Protein AF-A0A3N5TSV5-F1 (afdb_monomer)

Nearest PDB structures (foldseek):
  2qyw-assembly1_A  TM=5.938E-01  e=2.986E+00  Mus musculus
  4l0r-assembly1_A  TM=6.695E-01  e=8.332E+00  Homo sapiens

Radius of gyration: 15.85 Å; Cα contacts (8 Å, |Δi|>4): 37; chains: 1; bounding box: 35×42×34 Å

Solvent-accessible surface area (backbone atoms only — not comparable to full-atom values): 4908 Å² total; per-residue (Å²): 129,69,60,68,59,53,54,39,61,72,65,84,45,77,55,69,62,58,53,51,52,50,52,46,51,54,49,51,57,52,53,72,72,52,82,55,67,71,61,43,52,55,53,49,55,53,48,39,52,53,47,52,51,42,39,60,73,62,72,52,59,77,94,73,45,74,80,61,84,61,55,64,64,49,48,57,65,64,64,72,113

Foldseek 3Di:
DVVVVVVCVVVPHDPVLNVLVVVLVVLVVVLVPDPDPVVSVVSLVVSQVSQVVSCVVVVDPPVPGDDRPCVPVVCVVVVVD

Secondary structure (DSSP, 8-state):
-HHHHHHHHTTT---HHHHHHHHHHHHHHHHHT---HHHHHHHHHHHHHHHHHHHHHTT--GGGSPPPTTHHHHHHHHS--

pLDDT: mean 71.68, std 11.54, range [41.56, 86.88]

Sequence (81 aa):
LRIAYKILKNADYIPPELELKKEIRKTEELLAGMEDTAEKYKVMKKLNYMIMKVNLLRNTPVMFEESEHYAGKLIDKLGQK

Structure (mmCIF, N/CA/C/O backbone):
data_AF-A0A3N5TSV5-F1
#
_entry.id   AF-A0A3N5TSV5-F1
#
loop_
_atom_site.group_PDB
_atom_site.id
_atom_site.type_symbol
_atom_site.label_atom_id
_atom_site.label_alt_id
_atom_site.label_comp_id
_atom_site.label_asym_id
_atom_site.label_entity_id
_atom_site.label_seq_id
_atom_site.pdbx_PDB_ins_code
_atom_site.Cartn_x
_atom_site.Cartn_y
_atom_site.Cartn_z
_atom_site.occupancy
_atom_site.B_iso_or_equiv
_atom_site.auth_seq_id
_atom_site.auth_comp_id
_atom_site.auth_asym_id
_atom_site.auth_atom_id
_atom_site.pdbx_PDB_model_num
ATOM 1 N N . LEU A 1 1 ? 17.030 0.544 -19.329 1.00 55.84 1 LEU A N 1
ATOM 2 C CA . LEU A 1 1 ? 16.976 -0.527 -18.302 1.00 55.84 1 LEU A CA 1
ATOM 3 C C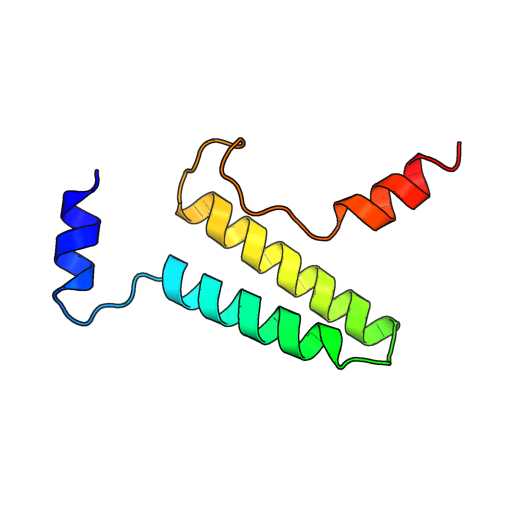 . LEU A 1 1 ? 15.855 -1.585 -18.496 1.00 55.84 1 LEU A C 1
ATOM 5 O O . LEU A 1 1 ? 15.447 -2.206 -17.530 1.00 55.84 1 LEU A O 1
ATOM 9 N N . ARG A 1 2 ? 15.358 -1.883 -19.714 1.00 55.78 2 ARG A N 1
ATOM 10 C CA . ARG A 1 2 ? 14.268 -2.884 -19.907 1.00 55.78 2 ARG A CA 1
ATOM 11 C C . ARG A 1 2 ? 14.746 -4.325 -20.175 1.00 55.78 2 ARG A C 1
ATOM 13 O O . ARG A 1 2 ? 13.932 -5.241 -20.204 1.00 55.78 2 ARG A O 1
ATOM 20 N N . ILE A 1 3 ? 16.047 -4.520 -20.396 1.00 59.53 3 ILE A N 1
ATOM 21 C CA . ILE A 1 3 ? 16.640 -5.811 -20.788 1.00 59.53 3 ILE A CA 1
ATOM 22 C C . ILE A 1 3 ? 16.814 -6.749 -19.589 1.00 59.53 3 ILE A C 1
ATOM 24 O O . ILE A 1 3 ? 16.388 -7.892 -19.675 1.00 59.53 3 ILE A O 1
ATOM 28 N N . ALA A 1 4 ? 17.316 -6.258 -18.450 1.00 59.16 4 ALA A N 1
ATOM 29 C CA . ALA A 1 4 ? 17.427 -7.061 -17.227 1.00 59.16 4 ALA A CA 1
ATOM 30 C C . ALA A 1 4 ? 16.058 -7.599 -16.759 1.00 59.16 4 ALA A C 1
ATOM 32 O O . ALA A 1 4 ? 15.925 -8.775 -16.435 1.00 59.16 4 ALA A O 1
ATOM 33 N N . TYR A 1 5 ? 15.015 -6.766 -16.846 1.00 57.50 5 TYR A N 1
ATOM 34 C CA . TYR A 1 5 ? 13.631 -7.151 -16.552 1.00 57.50 5 TYR A CA 1
ATOM 35 C C . TYR A 1 5 ? 13.091 -8.238 -17.501 1.00 57.50 5 TYR A C 1
ATOM 37 O O . TYR A 1 5 ? 12.403 -9.159 -17.069 1.00 57.50 5 TYR A O 1
ATOM 45 N N . LYS A 1 6 ? 1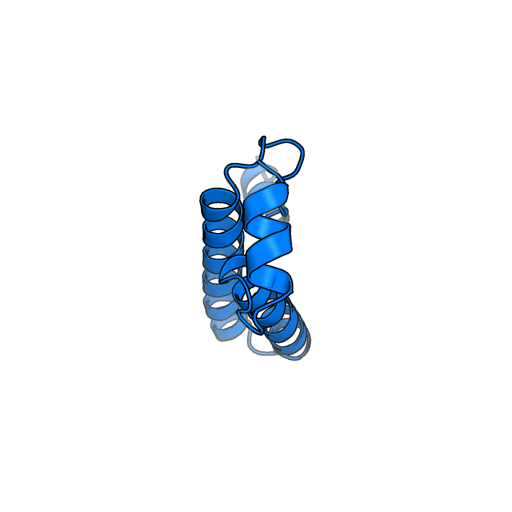3.426 -8.161 -18.798 1.00 61.03 6 LYS A N 1
ATOM 46 C CA . LYS A 1 6 ? 13.059 -9.189 -19.788 1.00 61.03 6 LYS A CA 1
ATOM 47 C C . LYS A 1 6 ? 13.801 -10.510 -19.570 1.00 61.03 6 LYS A C 1
ATOM 49 O O . LYS A 1 6 ? 13.202 -11.557 -19.772 1.00 61.03 6 LYS A O 1
ATOM 54 N N . ILE A 1 7 ? 15.069 -10.460 -19.163 1.00 63.38 7 ILE A N 1
ATOM 55 C CA . ILE A 1 7 ? 15.881 -11.654 -18.890 1.00 63.38 7 ILE A CA 1
ATOM 56 C C . ILE A 1 7 ? 15.355 -12.386 -17.646 1.00 63.38 7 ILE A C 1
ATOM 58 O O . ILE A 1 7 ? 15.140 -13.590 -17.712 1.00 63.38 7 ILE A O 1
ATOM 62 N N . LEU A 1 8 ? 15.058 -11.667 -16.556 1.00 60.16 8 LEU A N 1
ATOM 63 C CA . LEU A 1 8 ? 14.505 -12.255 -15.325 1.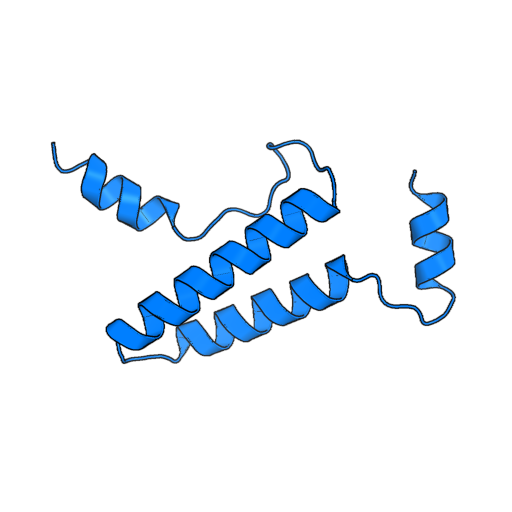00 60.16 8 LEU A CA 1
ATOM 64 C C . LEU A 1 8 ? 13.126 -12.892 -15.539 1.00 60.16 8 LEU A C 1
ATOM 66 O O . LEU A 1 8 ? 12.887 -14.004 -15.082 1.00 60.16 8 LEU A O 1
ATOM 70 N N . LYS A 1 9 ? 12.248 -12.233 -16.308 1.00 53.19 9 LYS A N 1
ATOM 71 C CA . LYS A 1 9 ? 10.916 -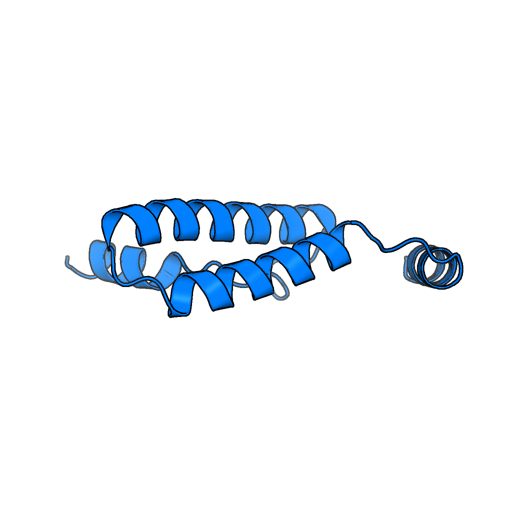12.762 -16.642 1.00 53.19 9 LYS A CA 1
ATOM 72 C C . LYS A 1 9 ? 10.970 -14.100 -17.398 1.00 53.19 9 LYS A C 1
ATOM 74 O O . LYS A 1 9 ? 10.037 -14.886 -17.285 1.00 53.19 9 LYS A O 1
ATOM 79 N N . ASN A 1 10 ? 12.033 -14.344 -18.166 1.00 58.91 10 ASN A N 1
ATOM 80 C CA . ASN A 1 10 ? 12.216 -15.572 -18.945 1.00 58.91 10 ASN A CA 1
ATOM 81 C C . ASN A 1 10 ? 12.853 -16.723 -18.138 1.00 58.91 10 ASN A C 1
ATOM 83 O O . ASN A 1 10 ? 12.949 -17.825 -18.664 1.00 58.91 10 ASN A O 1
ATOM 87 N N . ALA A 1 11 ? 13.302 -16.478 -16.902 1.00 64.81 11 ALA A N 1
ATOM 88 C CA . ALA A 1 11 ? 14.020 -17.444 -16.064 1.00 64.81 11 ALA A CA 1
ATOM 89 C C . ALA A 1 11 ? 13.153 -18.033 -14.930 1.00 64.81 11 ALA A C 1
ATOM 91 O O . ALA A 1 11 ? 13.688 -18.410 -13.892 1.00 64.81 11 ALA A O 1
ATOM 92 N N . ASP A 1 12 ? 11.822 -18.025 -15.082 1.00 59.34 12 ASP A N 1
ATOM 93 C CA . ASP A 1 12 ? 10.829 -18.352 -14.036 1.00 59.34 12 ASP A CA 1
ATOM 94 C C . ASP A 1 12 ? 10.954 -17.531 -12.734 1.00 59.34 12 ASP A C 1
ATOM 96 O O . ASP A 1 12 ? 10.257 -17.784 -11.750 1.00 59.34 12 ASP A O 1
ATOM 100 N N . TYR A 1 13 ? 11.790 -16.488 -12.723 1.00 61.97 13 TYR A N 1
ATOM 101 C CA . TYR A 1 13 ? 11.969 -15.619 -11.570 1.00 61.97 13 TYR A CA 1
ATOM 102 C C . TYR A 1 13 ? 10.943 -14.489 -11.617 1.00 61.97 13 TYR A C 1
ATOM 104 O O . TYR A 1 13 ? 11.003 -13.607 -12.479 1.00 61.97 13 TYR A O 1
ATOM 112 N N . ILE A 1 14 ? 9.980 -14.514 -10.695 1.00 65.12 14 ILE A N 1
ATOM 113 C CA . ILE A 1 14 ? 8.975 -13.459 -10.576 1.00 65.12 14 ILE A CA 1
ATOM 114 C C . ILE A 1 14 ? 9.642 -12.253 -9.896 1.00 65.12 14 ILE A C 1
ATOM 116 O O . ILE A 1 14 ? 10.112 -12.364 -8.767 1.00 65.12 14 ILE A O 1
ATOM 120 N N . PRO A 1 15 ? 9.699 -11.080 -10.552 1.00 73.38 15 PRO A N 1
ATOM 121 C CA . PRO A 1 15 ? 10.206 -9.870 -9.924 1.00 73.38 15 PRO A CA 1
ATOM 122 C C . PRO A 1 15 ? 9.426 -9.546 -8.638 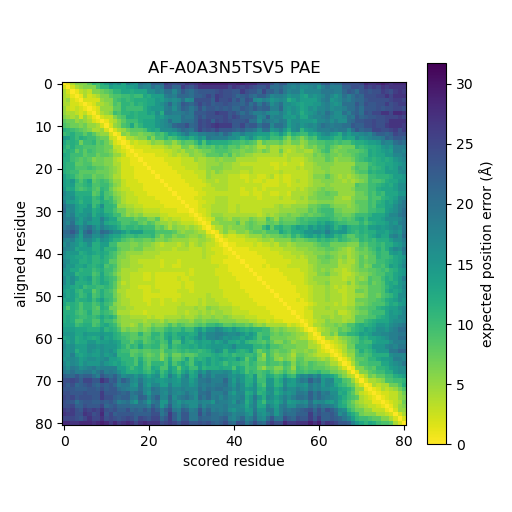1.00 73.38 15 PRO A C 1
ATOM 124 O O . PRO A 1 15 ? 8.192 -9.594 -8.660 1.00 73.38 15 PRO A O 1
ATOM 127 N N . PRO A 1 16 ? 10.099 -9.124 -7.553 1.00 75.56 16 PRO A N 1
ATOM 128 C CA . PRO A 1 16 ? 9.457 -8.861 -6.259 1.00 75.56 16 PRO A CA 1
ATOM 129 C C . PRO A 1 16 ? 8.364 -7.783 -6.344 1.00 75.56 16 PRO A C 1
ATOM 131 O O . PRO A 1 16 ? 7.375 -7.810 -5.617 1.00 75.56 16 PRO A O 1
ATOM 134 N N . GLU A 1 17 ? 8.494 -6.850 -7.287 1.00 75.50 17 GLU A N 1
ATOM 135 C CA . GLU A 1 17 ? 7.483 -5.832 -7.592 1.00 75.50 17 GLU A CA 1
ATOM 136 C C . GLU A 1 17 ? 6.164 -6.438 -8.099 1.00 75.50 17 GLU A C 1
ATOM 138 O O . GLU A 1 17 ? 5.084 -5.935 -7.790 1.00 75.50 17 GLU A O 1
ATOM 143 N N . LEU A 1 18 ? 6.237 -7.510 -8.897 1.00 76.12 18 LEU A N 1
ATOM 144 C CA . LEU A 1 18 ? 5.061 -8.190 -9.440 1.00 76.12 18 LEU A CA 1
ATOM 145 C C . LEU A 1 18 ? 4.367 -9.046 -8.379 1.00 76.12 18 LEU A C 1
ATOM 147 O O . LEU A 1 18 ? 3.139 -9.120 -8.384 1.00 76.12 18 LEU A O 1
ATOM 151 N N . GLU A 1 19 ? 5.121 -9.658 -7.467 1.00 81.25 19 GLU A N 1
ATOM 152 C CA . GLU A 1 19 ? 4.557 -10.361 -6.309 1.00 81.25 19 GLU A CA 1
ATOM 153 C C . GLU A 1 19 ? 3.824 -9.391 -5.385 1.00 81.25 19 GLU A C 1
ATOM 155 O O . GLU A 1 19 ? 2.644 -9.591 -5.101 1.00 81.25 19 GLU A O 1
ATOM 160 N N . LEU A 1 20 ? 4.464 -8.273 -5.031 1.00 81.31 20 LEU A N 1
ATOM 161 C CA . LEU A 1 20 ? 3.842 -7.228 -4.217 1.00 81.31 20 LEU A CA 1
ATOM 162 C C . LEU A 1 20 ? 2.574 -6.665 -4.872 1.00 81.31 20 LEU A C 1
ATOM 164 O O . LEU A 1 20 ? 1.581 -6.443 -4.188 1.00 81.31 20 LEU A O 1
ATOM 168 N N . LYS A 1 21 ? 2.546 -6.496 -6.201 1.00 81.31 21 LYS A N 1
ATOM 169 C CA . LYS A 1 21 ? 1.319 -6.093 -6.912 1.00 81.31 21 LYS A CA 1
ATOM 170 C C . LYS A 1 21 ? 0.187 -7.114 -6.794 1.00 81.31 21 LYS A C 1
ATOM 172 O O . LYS A 1 21 ? -0.974 -6.719 -6.696 1.00 81.31 21 LYS A O 1
ATOM 177 N N . LYS A 1 22 ? 0.493 -8.414 -6.811 1.00 83.88 22 LYS A N 1
ATOM 178 C CA . LYS A 1 22 ? -0.516 -9.460 -6.578 1.00 83.88 22 LYS A CA 1
ATOM 179 C C . LYS A 1 2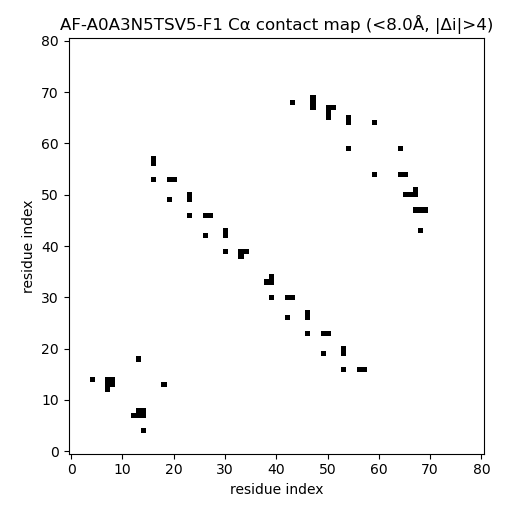2 ? -1.027 -9.418 -5.138 1.00 83.88 22 LYS A C 1
ATOM 181 O O . LYS A 1 22 ? -2.229 -9.542 -4.924 1.00 83.88 22 LYS A O 1
ATOM 186 N N . GLU A 1 23 ? -0.140 -9.205 -4.169 1.00 85.31 23 GLU A N 1
ATOM 187 C CA . GLU A 1 23 ? -0.516 -9.061 -2.759 1.00 85.31 23 GLU A CA 1
ATOM 188 C C . GLU A 1 23 ? -1.391 -7.830 -2.504 1.00 85.31 23 GLU A C 1
ATOM 190 O O . GLU A 1 23 ? -2.366 -7.930 -1.758 1.00 85.31 23 GLU A O 1
ATOM 195 N N . ILE A 1 24 ? -1.094 -6.697 -3.153 1.00 86.06 24 ILE A N 1
ATOM 196 C CA . ILE A 1 24 ? -1.910 -5.473 -3.100 1.00 86.06 24 ILE A CA 1
ATOM 197 C C . ILE A 1 24 ? -3.336 -5.779 -3.562 1.00 86.06 24 ILE A C 1
ATOM 199 O O . ILE A 1 24 ? -4.266 -5.560 -2.793 1.00 86.06 24 ILE A O 1
ATOM 203 N N . ARG A 1 25 ? -3.505 -6.388 -4.744 1.00 84.94 25 ARG A N 1
ATOM 204 C CA . ARG A 1 25 ? -4.833 -6.747 -5.280 1.00 84.94 25 ARG A CA 1
ATOM 205 C C . ARG A 1 25 ? -5.605 -7.689 -4.363 1.00 84.94 25 ARG A C 1
ATOM 207 O O . ARG A 1 25 ? -6.762 -7.439 -4.049 1.00 84.94 25 ARG A O 1
ATOM 214 N N . LYS A 1 26 ? -4.948 -8.740 -3.866 1.00 86.62 26 LYS A N 1
ATOM 215 C CA . LYS A 1 26 ? -5.565 -9.671 -2.912 1.00 86.62 26 LYS A CA 1
ATOM 216 C C . LYS A 1 26 ? -5.999 -8.955 -1.630 1.00 86.62 26 LYS A C 1
ATOM 218 O O . LYS A 1 26 ? -7.047 -9.254 -1.071 1.00 86.62 26 LYS A O 1
ATOM 223 N N . THR A 1 27 ? -5.189 -8.016 -1.149 1.00 84.44 27 THR A N 1
ATOM 224 C CA . THR A 1 27 ? -5.505 -7.237 0.052 1.00 84.44 27 THR A CA 1
ATOM 225 C C . THR A 1 27 ? -6.652 -6.257 -0.198 1.00 84.44 27 THR A C 1
ATOM 227 O O . THR A 1 27 ? -7.477 -6.083 0.691 1.00 84.44 27 THR A O 1
ATOM 230 N N . GLU A 1 28 ? -6.751 -5.659 -1.388 1.00 83.06 28 GLU A N 1
ATOM 231 C CA . GLU A 1 28 ? -7.891 -4.825 -1.801 1.00 83.06 28 GLU A CA 1
ATOM 232 C C . GLU A 1 28 ? -9.197 -5.623 -1.841 1.00 83.06 28 GLU A C 1
ATOM 234 O O . GLU A 1 28 ? -10.201 -5.180 -1.286 1.00 83.06 28 GLU A O 1
ATOM 239 N N . GLU A 1 29 ? -9.173 -6.822 -2.426 1.00 84.06 29 GLU A N 1
ATOM 240 C CA . GLU A 1 29 ? -10.321 -7.737 -2.457 1.00 84.06 29 GLU A CA 1
ATOM 241 C C . GLU A 1 29 ? -10.769 -8.130 -1.042 1.00 84.06 29 GLU A C 1
ATOM 243 O O . GLU A 1 29 ? -11.957 -8.078 -0.726 1.00 84.06 29 GLU A O 1
ATOM 248 N N . LEU A 1 30 ? -9.819 -8.453 -0.156 1.00 83.75 30 LEU A N 1
ATOM 249 C CA . LEU A 1 30 ? -10.115 -8.742 1.249 1.00 83.75 30 LEU A CA 1
ATOM 250 C C . LEU A 1 30 ? -10.714 -7.522 1.958 1.00 83.75 30 LEU A C 1
ATOM 252 O O . LEU A 1 30 ? -11.696 -7.654 2.681 1.00 83.75 30 LEU A O 1
ATOM 256 N N . LEU A 1 31 ? -10.164 -6.329 1.723 1.00 81.94 31 LEU A N 1
ATOM 257 C CA . LEU A 1 31 ? -10.640 -5.082 2.321 1.00 81.94 31 LEU A CA 1
ATOM 258 C C . LEU A 1 31 ? -12.066 -4.718 1.869 1.00 81.94 31 LEU A C 1
ATOM 260 O O . LEU A 1 31 ? -12.819 -4.113 2.639 1.00 81.94 31 LEU A O 1
ATOM 264 N N . ALA A 1 32 ? -12.439 -5.072 0.635 1.00 79.56 32 ALA A N 1
ATOM 265 C CA . ALA A 1 32 ? -13.779 -4.853 0.097 1.00 79.56 32 ALA A CA 1
ATOM 266 C C . ALA A 1 32 ? -14.844 -5.676 0.841 1.00 79.56 32 ALA A C 1
ATOM 268 O O . ALA A 1 32 ? -15.957 -5.189 1.024 1.00 79.56 32 ALA A O 1
ATOM 269 N N . GLY A 1 33 ? -14.488 -6.871 1.325 1.00 77.75 33 GLY A N 1
ATOM 270 C CA . GLY A 1 33 ? -15.367 -7.746 2.109 1.00 77.75 33 GLY A CA 1
ATOM 271 C C . GLY A 1 33 ? -15.358 -7.505 3.625 1.00 77.75 33 GLY A C 1
ATOM 272 O O . GLY A 1 33 ? -16.074 -8.197 4.341 1.00 77.75 33 GLY A O 1
ATOM 273 N N . MET A 1 34 ? -14.554 -6.565 4.141 1.00 78.69 34 MET A N 1
ATOM 274 C CA . MET A 1 34 ? -14.484 -6.283 5.583 1.00 78.69 34 MET A CA 1
ATOM 275 C C . MET A 1 34 ? -15.556 -5.280 6.030 1.00 78.69 34 MET A C 1
ATOM 277 O O . MET A 1 34 ? -15.580 -4.129 5.568 1.00 78.69 34 MET A O 1
ATOM 281 N N . GLU A 1 35 ? -16.375 -5.705 6.996 1.00 73.69 35 GLU A N 1
ATOM 282 C CA . GLU A 1 35 ? -17.411 -4.895 7.655 1.00 73.69 35 GLU A CA 1
ATOM 283 C C . GLU A 1 35 ? -16.892 -4.168 8.912 1.00 73.69 35 GLU A C 1
ATOM 285 O O . GLU A 1 35 ? -17.330 -3.052 9.201 1.00 73.69 35 GLU A O 1
ATOM 290 N N . ASP A 1 36 ? -15.906 -4.731 9.625 1.00 79.75 36 ASP A N 1
ATOM 291 C CA . ASP A 1 36 ? -15.323 -4.099 10.817 1.00 79.75 36 ASP A CA 1
ATOM 292 C C . ASP A 1 36 ? -14.424 -2.906 10.448 1.00 79.75 36 ASP A C 1
ATOM 294 O O . ASP A 1 36 ? -13.353 -3.036 9.849 1.00 79.75 36 ASP A O 1
ATOM 298 N N . THR A 1 37 ? -14.850 -1.715 10.865 1.00 73.25 37 THR A N 1
ATOM 299 C CA . THR A 1 37 ? -14.159 -0.443 10.624 1.00 73.25 37 THR A CA 1
ATOM 300 C C . THR A 1 37 ? -12.763 -0.341 11.253 1.00 73.25 37 THR A C 1
ATOM 302 O O . THR A 1 37 ? -11.877 0.278 10.652 1.00 73.25 37 THR A O 1
ATOM 305 N N . ALA A 1 38 ? -12.529 -0.939 12.425 1.00 75.88 38 ALA A N 1
ATOM 306 C CA . ALA A 1 38 ? -11.252 -0.849 13.131 1.00 75.88 38 ALA A CA 1
ATOM 307 C C . ALA A 1 38 ? -10.195 -1.750 12.482 1.00 75.88 38 ALA A C 1
ATOM 309 O O . ALA A 1 38 ? -9.051 -1.335 12.261 1.00 75.88 38 ALA A O 1
ATOM 310 N N . GLU A 1 39 ? -10.582 -2.971 12.118 1.00 76.88 39 GLU A N 1
ATOM 311 C CA . GLU A 1 39 ? -9.714 -3.896 11.393 1.00 76.88 39 GLU A CA 1
ATOM 312 C C . GLU A 1 39 ? -9.459 -3.428 9.961 1.00 76.88 39 GLU A C 1
ATOM 314 O O . GLU A 1 39 ? -8.309 -3.416 9.510 1.00 76.88 39 GLU A O 1
ATOM 319 N N . LYS A 1 40 ? -10.488 -2.907 9.282 1.00 79.56 40 LYS A N 1
ATOM 320 C CA . LYS A 1 40 ? -10.363 -2.297 7.953 1.00 79.56 40 LYS A CA 1
ATOM 321 C C . LYS A 1 40 ? -9.337 -1.170 7.937 1.00 79.56 40 LYS A C 1
ATOM 323 O O . LYS A 1 40 ? -8.553 -1.069 6.998 1.00 79.56 40 LYS A O 1
ATOM 328 N N . TYR A 1 41 ? -9.270 -0.350 8.987 1.00 79.75 41 TYR A N 1
ATOM 329 C CA . TYR A 1 41 ? -8.263 0.709 9.078 1.00 79.75 41 TYR A CA 1
ATOM 330 C C . TYR A 1 41 ? -6.830 0.163 9.195 1.00 79.75 41 TYR A C 1
ATOM 332 O O . TYR A 1 41 ? -5.917 0.663 8.533 1.00 79.75 41 TYR A O 1
ATOM 340 N N . LYS A 1 42 ? -6.615 -0.893 9.991 1.00 82.44 42 LYS A N 1
ATOM 341 C CA . LYS A 1 42 ? -5.300 -1.548 10.114 1.00 82.44 42 LYS A CA 1
ATOM 342 C C . LYS A 1 42 ? -4.850 -2.153 8.784 1.00 8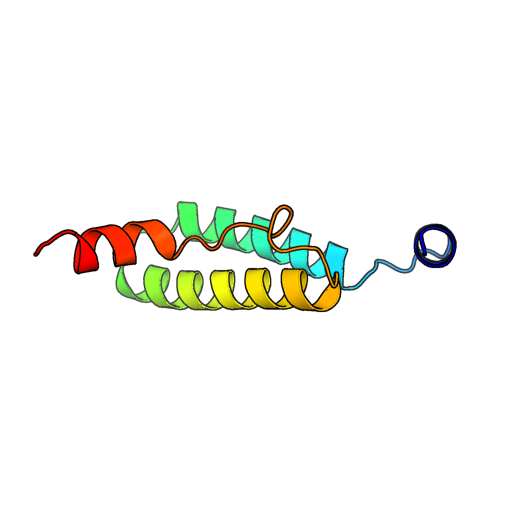2.44 42 LYS A C 1
ATOM 344 O O . LYS A 1 42 ? -3.705 -1.951 8.376 1.00 82.44 42 LYS A O 1
ATOM 349 N N . VAL A 1 43 ? -5.750 -2.857 8.100 1.00 82.94 43 VAL A N 1
ATOM 350 C CA . VAL A 1 43 ? -5.470 -3.494 6.805 1.00 82.94 43 VAL A CA 1
ATOM 351 C C . VAL A 1 43 ? -5.235 -2.442 5.720 1.00 82.94 43 VAL A C 1
ATOM 353 O O . VAL A 1 43 ? -4.284 -2.567 4.956 1.00 82.94 43 VAL A O 1
ATOM 356 N N . MET A 1 44 ? -5.995 -1.345 5.715 1.00 82.31 44 MET A N 1
ATOM 357 C CA . MET A 1 44 ? -5.789 -0.216 4.800 1.00 82.31 44 MET A CA 1
ATOM 358 C C . MET A 1 44 ? -4.418 0.448 4.995 1.00 82.31 44 MET A C 1
ATOM 360 O O . MET A 1 44 ? -3.725 0.738 4.024 1.00 82.31 44 MET A O 1
ATOM 364 N N . LYS A 1 45 ? -3.965 0.633 6.243 1.00 83.38 45 LYS A N 1
ATOM 365 C CA . LYS A 1 45 ? -2.615 1.154 6.520 1.00 83.38 45 LYS A CA 1
ATOM 366 C C . LYS A 1 45 ? -1.524 0.217 5.989 1.00 83.38 45 LYS A C 1
ATOM 368 O O . LYS A 1 45 ? -0.526 0.682 5.442 1.00 83.38 45 LYS A O 1
ATOM 373 N N . LYS A 1 46 ? -1.722 -1.099 6.122 1.00 86.00 46 LYS A N 1
ATOM 374 C CA . LYS A 1 46 ? -0.819 -2.115 5.561 1.00 86.00 46 LYS A CA 1
ATOM 375 C C . LYS A 1 46 ? -0.822 -2.093 4.028 1.00 86.00 46 LYS A C 1
ATOM 377 O O . LYS A 1 46 ? 0.245 -2.188 3.430 1.00 86.00 46 LYS A O 1
ATOM 382 N N . LEU A 1 47 ? -1.989 -1.922 3.408 1.00 86.19 47 LEU A N 1
ATOM 383 C CA . LEU A 1 47 ? -2.143 -1.780 1.960 1.00 86.19 47 LEU A CA 1
ATOM 384 C C . LEU A 1 47 ? -1.351 -0.582 1.422 1.00 86.19 47 LEU A C 1
ATOM 386 O O . LEU A 1 47 ? -0.560 -0.743 0.497 1.00 86.19 47 LEU A O 1
ATOM 390 N N . ASN A 1 48 ? -1.470 0.581 2.063 1.00 83.69 48 ASN A N 1
ATOM 391 C CA . ASN A 1 48 ? -0.721 1.779 1.670 1.00 83.69 48 ASN A CA 1
ATOM 392 C C . ASN A 1 48 ? 0.795 1.579 1.782 1.00 83.69 48 ASN A C 1
ATOM 394 O O . ASN A 1 48 ? 1.537 1.947 0.878 1.00 83.69 48 ASN A O 1
ATOM 398 N N . TYR A 1 49 ? 1.266 0.916 2.841 1.00 86.88 49 TYR A N 1
ATOM 399 C CA . TYR A 1 49 ? 2.684 0.576 2.963 1.00 86.88 49 TYR A CA 1
ATOM 400 C C . TYR A 1 49 ? 3.183 -0.298 1.797 1.00 86.88 49 TYR A C 1
ATOM 402 O O . TYR A 1 49 ? 4.289 -0.089 1.299 1.00 86.88 49 TYR A O 1
ATOM 410 N N . MET A 1 50 ? 2.376 -1.259 1.334 1.00 84.94 50 MET A N 1
ATOM 411 C CA . MET A 1 50 ? 2.727 -2.095 0.179 1.00 84.94 50 MET A CA 1
ATOM 412 C C . MET A 1 50 ? 2.774 -1.286 -1.123 1.00 84.94 50 MET A C 1
ATOM 414 O O . MET A 1 50 ? 3.699 -1.475 -1.912 1.00 84.94 50 MET A O 1
ATOM 418 N N . ILE A 1 51 ? 1.837 -0.351 -1.316 1.00 84.62 51 ILE A N 1
ATOM 419 C CA . ILE A 1 51 ? 1.814 0.579 -2.457 1.00 84.62 51 ILE A CA 1
ATOM 420 C C . ILE A 1 51 ? 3.082 1.447 -2.470 1.00 84.62 51 ILE A C 1
ATOM 422 O O . ILE A 1 51 ? 3.819 1.445 -3.457 1.00 84.62 51 ILE A O 1
ATOM 426 N N . MET A 1 52 ? 3.410 2.086 -1.342 1.00 83.69 52 MET A N 1
ATOM 427 C CA . MET A 1 52 ? 4.639 2.869 -1.172 1.00 83.69 52 MET A CA 1
ATOM 428 C C . MET A 1 52 ? 5.889 2.032 -1.479 1.00 83.69 52 MET A C 1
ATOM 430 O O . MET A 1 52 ? 6.770 2.465 -2.220 1.00 83.69 52 MET A O 1
ATOM 434 N N . LYS A 1 53 ? 5.966 0.799 -0.957 1.00 83.94 53 LYS A N 1
ATOM 435 C CA . LYS A 1 53 ? 7.096 -0.112 -1.196 1.00 83.94 53 LYS A CA 1
ATOM 436 C C . LYS A 1 53 ? 7.279 -0.419 -2.685 1.00 83.94 53 LYS A C 1
ATOM 438 O O . LYS A 1 53 ? 8.410 -0.443 -3.160 1.00 83.94 53 LYS A O 1
ATOM 443 N N . VAL A 1 54 ? 6.193 -0.629 -3.431 1.00 83.31 54 VAL A N 1
ATOM 444 C CA . VAL A 1 54 ? 6.248 -0.860 -4.886 1.00 83.31 54 VAL A CA 1
ATOM 445 C C . VAL A 1 54 ? 6.695 0.391 -5.641 1.00 83.31 54 VAL A C 1
ATOM 447 O O . VAL A 1 54 ? 7.514 0.277 -6.554 1.00 83.31 54 VAL A O 1
ATOM 450 N N . ASN A 1 55 ? 6.200 1.571 -5.262 1.00 81.69 55 ASN A N 1
ATOM 451 C CA . ASN A 1 55 ? 6.599 2.840 -5.878 1.00 81.69 55 ASN A CA 1
ATOM 452 C C . ASN A 1 55 ? 8.106 3.103 -5.688 1.00 81.69 55 ASN A C 1
ATOM 454 O O . ASN A 1 55 ? 8.797 3.432 -6.655 1.00 81.69 55 ASN A O 1
ATOM 458 N N . LEU A 1 56 ? 8.638 2.824 -4.490 1.00 79.38 56 LEU A N 1
ATOM 459 C CA . LEU A 1 56 ? 10.071 2.912 -4.184 1.00 79.38 56 LEU A CA 1
ATOM 460 C C . LEU A 1 56 ? 10.913 1.907 -4.983 1.00 79.38 56 LEU A C 1
ATOM 462 O O . LEU A 1 56 ? 11.928 2.280 -5.564 1.00 79.38 56 LEU A O 1
ATOM 466 N N . LEU A 1 57 ? 10.495 0.637 -5.050 1.00 78.44 57 LEU A N 1
ATOM 467 C CA . LEU A 1 57 ? 11.235 -0.403 -5.781 1.00 78.44 57 LEU A CA 1
ATOM 468 C C . LEU A 1 57 ? 11.348 -0.095 -7.277 1.00 78.44 57 LEU A C 1
ATOM 470 O O . LEU A 1 57 ? 12.386 -0.337 -7.889 1.00 78.44 57 LEU A O 1
ATOM 474 N N . ARG A 1 58 ? 10.292 0.471 -7.868 1.00 73.56 58 ARG A N 1
ATOM 475 C CA . ARG A 1 58 ? 10.248 0.754 -9.304 1.00 73.56 58 ARG A CA 1
ATOM 476 C C . ARG A 1 58 ? 10.974 2.042 -9.704 1.00 73.56 58 ARG A C 1
ATOM 478 O O . ARG A 1 58 ? 11.020 2.302 -10.908 1.00 73.56 58 ARG A O 1
ATOM 485 N N . ASN A 1 59 ? 11.486 2.850 -8.759 1.00 68.38 59 ASN A N 1
ATOM 486 C CA . ASN A 1 59 ? 12.104 4.171 -9.008 1.00 68.38 59 ASN A CA 1
ATOM 487 C C . ASN A 1 59 ? 11.349 4.970 -10.088 1.00 68.38 59 ASN A C 1
ATOM 489 O O . ASN A 1 59 ? 11.924 5.505 -11.038 1.00 68.38 59 ASN A O 1
ATOM 493 N N . THR A 1 60 ? 10.021 4.919 -10.019 1.00 66.88 60 THR A N 1
ATOM 494 C CA . THR A 1 60 ? 9.145 5.421 -11.072 1.00 66.88 60 THR A CA 1
ATOM 495 C C . THR A 1 60 ? 8.877 6.904 -10.813 1.00 66.88 60 THR A C 1
ATOM 497 O O . THR A 1 60 ? 8.724 7.283 -9.657 1.00 66.88 60 THR A O 1
ATOM 500 N N . PRO A 1 61 ? 8.846 7.769 -11.845 1.00 69.50 61 PRO A N 1
ATOM 501 C CA . PRO A 1 61 ? 8.489 9.170 -11.649 1.00 69.50 61 PRO A CA 1
ATOM 502 C C . PRO A 1 61 ? 7.118 9.280 -10.978 1.00 69.50 61 PRO A C 1
ATOM 504 O O . PRO A 1 61 ? 6.217 8.534 -11.356 1.00 69.50 61 PRO A O 1
ATOM 507 N N . VAL A 1 62 ? 6.947 10.248 -10.072 1.00 67.44 62 VAL A N 1
ATOM 508 C CA . VAL A 1 62 ? 5.723 10.453 -9.264 1.00 67.44 62 VAL A CA 1
ATOM 509 C C . VAL A 1 62 ? 4.431 10.416 -10.098 1.00 67.44 62 VAL A C 1
ATOM 511 O O . VAL A 1 62 ? 3.408 9.905 -9.662 1.00 67.44 62 VAL A O 1
ATOM 514 N N . MET A 1 63 ? 4.485 10.877 -11.352 1.00 63.56 63 MET A N 1
ATOM 515 C CA . MET A 1 63 ? 3.361 10.848 -12.299 1.00 63.56 63 MET A CA 1
ATOM 516 C C . MET A 1 63 ? 2.829 9.435 -12.633 1.00 63.56 63 MET A C 1
ATOM 518 O O . MET A 1 63 ? 1.691 9.306 -13.074 1.00 63.56 63 MET A O 1
ATOM 522 N N . PHE A 1 64 ? 3.629 8.381 -12.455 1.00 66.19 64 PHE A N 1
ATOM 523 C CA . PHE A 1 64 ? 3.265 6.988 -12.753 1.00 66.19 64 PHE A CA 1
ATOM 524 C C . PHE A 1 64 ? 3.235 6.099 -11.496 1.00 66.19 64 PHE A C 1
ATOM 526 O O . PHE A 1 64 ? 3.263 4.866 -11.611 1.00 66.19 64 PHE A O 1
ATOM 533 N N . GLU A 1 65 ? 3.234 6.708 -10.310 1.00 73.56 65 GLU A N 1
ATOM 534 C CA . GLU A 1 65 ? 3.069 6.005 -9.041 1.00 73.56 65 GLU A CA 1
ATOM 535 C C . GLU A 1 65 ? 1.643 5.462 -8.893 1.00 73.56 65 GLU A C 1
ATOM 537 O O . GLU A 1 65 ? 0.666 6.066 -9.338 1.00 73.56 65 GLU A O 1
ATOM 542 N N . GLU A 1 66 ? 1.522 4.295 -8.264 1.00 68.25 66 GLU A N 1
ATOM 543 C CA . GLU A 1 66 ? 0.220 3.775 -7.845 1.00 68.25 66 GLU A CA 1
ATOM 544 C C . GLU A 1 66 ? -0.314 4.677 -6.721 1.00 68.25 66 GLU A C 1
ATOM 546 O O . GLU A 1 66 ? 0.412 4.973 -5.767 1.00 68.25 66 GLU A O 1
ATOM 551 N N . SER A 1 67 ? -1.559 5.140 -6.850 1.00 67.38 67 SER A N 1
ATOM 552 C CA . SER A 1 67 ? -2.157 6.094 -5.911 1.00 67.38 67 SER A CA 1
ATOM 553 C C . SER A 1 67 ? -2.466 5.434 -4.568 1.00 67.38 67 SER A C 1
ATOM 555 O O . SER A 1 67 ? -3.098 4.381 -4.514 1.00 67.38 67 SER A O 1
ATOM 557 N N . GLU A 1 68 ? -2.056 6.067 -3.469 1.00 68.44 68 GLU A N 1
ATOM 558 C CA . GLU A 1 68 ? -2.425 5.607 -2.132 1.00 68.44 68 GLU A CA 1
ATOM 559 C C . GLU A 1 68 ? -3.908 5.880 -1.845 1.00 68.44 68 GLU A C 1
ATOM 561 O O . GLU A 1 68 ? -4.415 6.986 -2.048 1.00 68.44 68 GLU A O 1
ATOM 566 N N . HIS A 1 69 ? -4.600 4.901 -1.259 1.00 64.56 69 HIS A N 1
ATOM 567 C CA . HIS A 1 69 ? -6.022 5.007 -0.898 1.00 64.56 69 HIS A CA 1
ATOM 568 C C . HIS A 1 69 ? -6.283 5.930 0.311 1.00 64.56 69 HIS A C 1
ATOM 570 O O . HIS A 1 69 ? -7.417 6.074 0.768 1.00 64.56 69 HIS A O 1
ATOM 576 N N . TYR A 1 70 ? -5.240 6.565 0.858 1.00 54.97 70 TYR A N 1
ATOM 577 C CA . TYR A 1 70 ? -5.324 7.450 2.024 1.00 54.97 70 TYR A CA 1
ATOM 578 C C . TYR A 1 70 ? -5.794 8.874 1.683 1.00 54.97 70 TYR A C 1
ATOM 580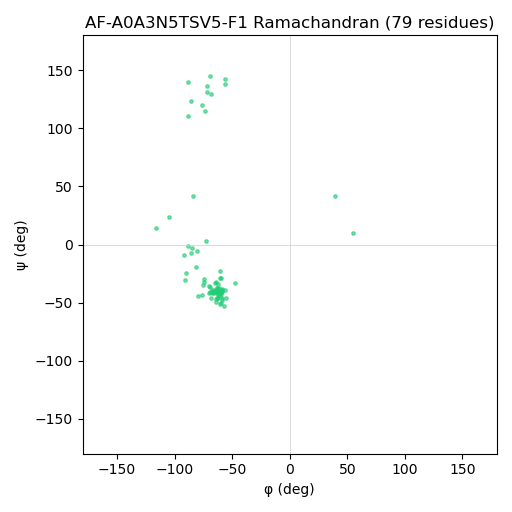 O O . TYR A 1 70 ? -6.273 9.591 2.566 1.00 54.97 70 TYR A O 1
ATOM 588 N N . ALA A 1 71 ? -5.691 9.279 0.411 1.00 53.19 71 ALA A N 1
ATOM 589 C CA . ALA A 1 71 ? -5.959 10.651 -0.014 1.00 53.19 71 ALA A CA 1
ATOM 590 C C . ALA A 1 71 ? -7.396 11.095 0.301 1.00 53.19 71 ALA A C 1
ATOM 592 O O . ALA A 1 71 ? -7.581 12.179 0.841 1.00 53.19 71 ALA A O 1
ATOM 593 N N . GLY A 1 72 ? -8.402 10.243 0.073 1.00 58.03 72 GLY A N 1
ATOM 594 C CA . GLY A 1 72 ? -9.809 10.613 0.276 1.00 58.03 72 GLY A CA 1
ATOM 595 C C . GLY A 1 72 ? -10.130 11.034 1.715 1.00 58.03 72 GLY A C 1
ATOM 596 O O . GLY A 1 72 ? -10.639 12.123 1.943 1.00 58.03 72 GLY A O 1
ATOM 597 N N . LYS A 1 73 ? -9.736 10.231 2.714 1.00 58.22 73 LYS A N 1
ATOM 598 C CA . LYS A 1 73 ? -10.046 10.530 4.127 1.00 58.22 73 LYS A CA 1
ATOM 599 C C . LYS A 1 73 ? -9.209 11.665 4.717 1.00 58.22 73 LYS A C 1
ATOM 601 O O . LYS A 1 73 ? -9.671 12.331 5.642 1.00 58.22 73 LYS A O 1
ATOM 606 N N . LEU A 1 74 ? -7.978 11.870 4.239 1.00 56.31 74 LEU A N 1
ATOM 607 C CA . LEU A 1 74 ? -7.197 13.051 4.616 1.00 56.31 74 LEU A CA 1
ATOM 608 C C . LEU A 1 74 ? -7.782 14.315 4.001 1.00 56.31 74 LEU A C 1
ATOM 610 O O . LEU A 1 74 ? -7.871 15.309 4.706 1.00 56.31 74 LEU A O 1
ATOM 614 N N . ILE A 1 75 ? -8.203 14.273 2.736 1.00 55.84 75 ILE A N 1
ATOM 615 C CA . ILE A 1 75 ? -8.888 15.390 2.079 1.00 55.84 75 ILE A CA 1
ATOM 616 C C . ILE A 1 75 ? -10.200 15.700 2.804 1.00 55.84 75 ILE A C 1
ATOM 618 O O . ILE A 1 75 ? -10.455 16.864 3.073 1.00 55.84 75 ILE A O 1
ATOM 622 N N . ASP A 1 76 ? -10.962 14.696 3.241 1.00 60.25 76 ASP A N 1
ATOM 623 C CA . ASP A 1 76 ? -12.178 14.920 4.036 1.00 60.25 76 ASP A CA 1
ATOM 624 C C . ASP A 1 76 ? -11.877 15.532 5.415 1.00 60.25 76 ASP A C 1
ATOM 626 O O . ASP A 1 76 ? -12.599 16.411 5.879 1.00 60.25 76 ASP A O 1
ATOM 630 N N . LYS A 1 77 ? -10.793 15.110 6.084 1.00 57.66 77 LYS A N 1
ATOM 631 C CA . LYS A 1 77 ? -10.370 15.693 7.372 1.00 57.66 77 LYS A CA 1
ATOM 632 C C . LYS A 1 77 ? -9.735 17.079 7.242 1.00 57.66 77 LYS A C 1
ATOM 634 O O . LYS A 1 77 ? -9.837 17.867 8.176 1.00 57.66 77 LYS A O 1
ATOM 639 N N . LEU A 1 78 ? -9.042 17.358 6.140 1.00 54.09 78 LEU A N 1
ATOM 640 C CA . LEU A 1 78 ? -8.340 18.620 5.885 1.00 54.09 78 LEU A CA 1
ATOM 641 C C . LEU A 1 78 ? -9.226 19.652 5.170 1.00 54.09 78 LEU A C 1
ATOM 643 O O . LEU A 1 78 ? -8.977 20.843 5.308 1.00 54.09 78 LEU A O 1
ATOM 647 N N . GLY A 1 79 ? -10.255 19.207 4.445 1.00 52.97 79 GLY A N 1
ATOM 648 C CA . GLY A 1 79 ? -11.272 20.029 3.782 1.00 52.97 79 GLY A CA 1
ATOM 649 C C . GLY A 1 79 ? -12.443 20.427 4.687 1.00 52.97 79 GLY A C 1
ATOM 650 O O . GLY A 1 79 ? -13.305 21.188 4.268 1.00 52.97 79 GLY A O 1
ATOM 651 N N . GLN A 1 80 ? -12.468 19.948 5.934 1.00 52.25 80 GLN A N 1
ATOM 652 C CA . GLN A 1 80 ? -13.376 20.389 7.003 1.00 52.25 80 GLN A CA 1
ATOM 653 C C . GLN A 1 80 ? -12.840 21.644 7.727 1.00 52.25 80 GLN A C 1
ATOM 655 O O . GLN A 1 80 ? -12.875 21.718 8.957 1.00 52.25 80 GLN A O 1
ATOM 660 N N . LYS A 1 81 ? -12.298 22.618 6.988 1.00 41.56 81 LYS A N 1
ATOM 661 C CA . LYS A 1 81 ? -11.820 23.886 7.551 1.00 41.56 81 LYS A CA 1
ATOM 662 C C . LYS A 1 81 ? -12.360 25.083 6.789 1.00 41.56 81 LYS A C 1
ATOM 664 O O . LYS A 1 81 ? -12.371 25.015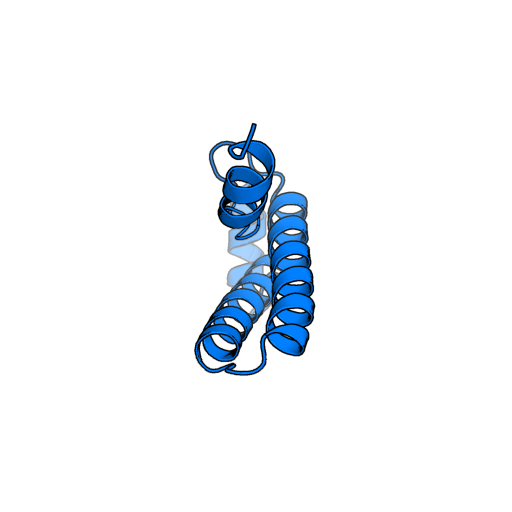 5.542 1.00 41.56 81 LYS A O 1
#

Mean predicted aligned error: 10.42 Å